Protein AF-A0A2R6MF13-F1 (afdb_monomer_lite)

Sequence (70 aa):
AMFLCDEFNRLGLVHASLIDTRLVTTPKLLAVFVRNGVLTETDAAALLDGMTDARSWANNSYARRAREAF

Structure (mmCIF, N/CA/C/O backbone):
data_AF-A0A2R6MF13-F1
#
_entry.id   AF-A0A2R6MF13-F1
#
loop_
_atom_site.group_PDB
_atom_site.id
_atom_site.type_symbol
_atom_site.label_atom_id
_atom_site.label_alt_id
_atom_site.label_comp_id
_atom_site.label_asym_id
_atom_site.label_entity_id
_atom_site.label_seq_id
_atom_site.pdbx_PDB_ins_code
_atom_site.Cartn_x
_atom_site.Cartn_y
_atom_site.Cartn_z
_atom_site.occupancy
_atom_site.B_iso_or_equiv
_atom_site.auth_seq_id
_atom_site.auth_comp_id
_atom_site.auth_asym_id
_atom_site.auth_atom_id
_atom_site.pdbx_PDB_model_num
ATOM 1 N N . ALA A 1 1 ? -0.282 -20.290 0.405 1.00 40.03 1 ALA A N 1
ATOM 2 C CA . ALA A 1 1 ? 0.119 -19.373 -0.679 1.00 40.03 1 ALA A CA 1
ATOM 3 C C . ALA A 1 1 ? -0.581 -18.040 -0.450 1.00 40.03 1 ALA A C 1
ATOM 5 O O . ALA A 1 1 ? -1.774 -18.048 -0.172 1.00 40.03 1 ALA A O 1
ATOM 6 N N . MET A 1 2 ? 0.159 -16.933 -0.460 1.00 35.34 2 MET A N 1
ATOM 7 C CA . MET A 1 2 ? -0.382 -15.584 -0.281 1.00 35.34 2 MET A CA 1
ATOM 8 C C . MET A 1 2 ? -0.732 -15.046 -1.668 1.00 35.34 2 MET A C 1
ATOM 10 O O . MET A 1 2 ? 0.159 -14.880 -2.492 1.00 35.34 2 MET A O 1
ATOM 14 N N . PHE A 1 3 ? -2.020 -14.867 -1.947 1.00 35.50 3 PHE A N 1
ATOM 15 C CA . PHE A 1 3 ? -2.490 -14.432 -3.258 1.00 35.50 3 PHE A CA 1
ATOM 16 C C . PHE A 1 3 ? -2.624 -12.909 -3.279 1.00 35.50 3 PHE A C 1
ATOM 18 O O . PHE A 1 3 ? -3.408 -12.337 -2.519 1.00 35.50 3 PHE A O 1
ATOM 25 N N . LEU A 1 4 ? -1.847 -12.251 -4.135 1.00 54.06 4 LEU A N 1
ATOM 26 C CA . LEU A 1 4 ? -1.939 -10.812 -4.359 1.00 54.06 4 LEU A CA 1
ATOM 27 C C . LEU A 1 4 ? -3.100 -10.539 -5.327 1.00 54.06 4 LEU A C 1
ATOM 29 O O . LEU A 1 4 ? -3.272 -11.245 -6.319 1.00 54.06 4 LEU A O 1
ATOM 33 N N . CYS A 1 5 ? -3.942 -9.549 -5.013 1.00 55.88 5 CYS A N 1
ATOM 34 C CA . CYS A 1 5 ? -5.233 -9.358 -5.686 1.00 55.88 5 CYS A CA 1
ATOM 35 C C . CYS A 1 5 ? -5.142 -9.102 -7.204 1.00 55.88 5 CYS A C 1
ATOM 37 O O . CYS A 1 5 ? -6.116 -9.290 -7.925 1.00 55.88 5 CYS A O 1
ATOM 39 N N . ASP A 1 6 ? -3.981 -8.677 -7.682 1.00 55.88 6 ASP A N 1
ATOM 40 C CA . ASP A 1 6 ? -3.645 -8.391 -9.074 1.00 55.88 6 ASP A CA 1
ATOM 41 C C . ASP A 1 6 ? -3.201 -9.626 -9.883 1.00 55.88 6 ASP A C 1
ATOM 43 O O . ASP A 1 6 ? -3.147 -9.558 -11.107 1.00 55.88 6 ASP A O 1
ATOM 47 N N . GLU A 1 7 ? -2.990 -10.778 -9.239 1.00 55.84 7 GLU A N 1
ATOM 48 C CA . GLU A 1 7 ? -2.829 -12.077 -9.919 1.00 55.84 7 GLU A CA 1
ATOM 49 C C . GLU A 1 7 ? -4.171 -12.790 -10.147 1.00 55.84 7 GLU A C 1
ATOM 51 O O . GLU A 1 7 ? -4.259 -13.771 -10.892 1.00 55.84 7 GLU A O 1
ATOM 56 N N . PHE A 1 8 ? -5.257 -12.280 -9.557 1.00 62.75 8 PHE A N 1
ATOM 57 C CA . PHE A 1 8 ? -6.594 -12.786 -9.829 1.00 62.75 8 PHE A CA 1
ATOM 58 C C . PHE A 1 8 ? -7.121 -12.230 -11.153 1.00 62.75 8 PHE A C 1
ATOM 60 O O . PHE A 1 8 ? -7.780 -11.197 -11.226 1.00 62.75 8 PHE A O 1
ATOM 67 N N . ASN A 1 9 ? -6.954 -13.011 -12.212 1.00 64.88 9 ASN A N 1
ATOM 68 C CA . ASN A 1 9 ? -7.646 -12.814 -13.490 1.00 64.88 9 ASN A CA 1
ATOM 69 C C . ASN A 1 9 ? -9.172 -13.055 -13.414 1.00 64.88 9 ASN A C 1
ATOM 71 O O . ASN A 1 9 ? -9.885 -12.846 -14.394 1.00 64.88 9 ASN A O 1
ATOM 75 N N . ARG A 1 10 ? -9.689 -13.492 -12.256 1.00 70.38 10 ARG A N 1
ATOM 76 C CA . ARG A 1 10 ? -11.118 -13.721 -11.986 1.00 70.38 10 ARG A CA 1
ATOM 77 C C . ARG A 1 10 ? -11.594 -13.014 -10.715 1.00 70.38 10 ARG A C 1
ATOM 79 O O . ARG A 1 10 ? -12.339 -13.596 -9.929 1.00 70.38 10 ARG A O 1
ATOM 86 N N . LEU A 1 11 ? -11.195 -11.755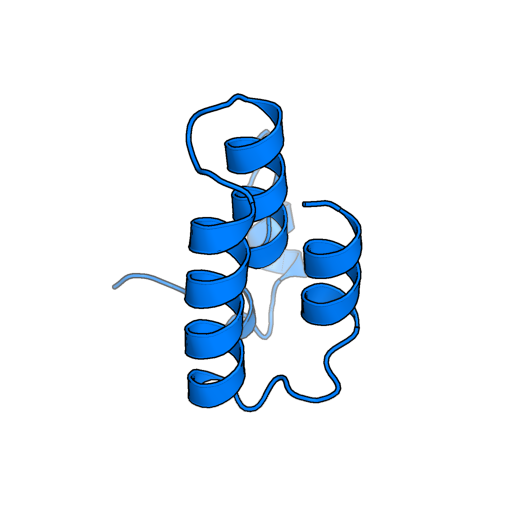 -10.522 1.00 71.25 11 LEU A N 1
ATOM 87 C CA . LEU A 1 11 ? -11.637 -10.913 -9.396 1.00 71.25 11 LEU A CA 1
ATOM 88 C C . LEU A 1 11 ? -13.158 -10.941 -9.169 1.00 71.25 11 LEU A C 1
ATOM 90 O O . LEU A 1 11 ? -13.592 -10.940 -8.022 1.00 71.25 11 LEU A O 1
ATOM 94 N N . GLY A 1 12 ? -13.967 -11.051 -10.230 1.00 69.06 12 GLY A N 1
ATOM 95 C CA . GLY A 1 12 ? -15.423 -11.197 -10.114 1.00 69.06 12 GLY A CA 1
ATOM 96 C C . GLY A 1 12 ? -15.874 -12.459 -9.362 1.00 69.06 12 GLY A C 1
ATOM 97 O O . GLY A 1 12 ? -16.801 -12.385 -8.564 1.00 69.06 12 GLY A O 1
ATOM 98 N N . LEU A 1 13 ? -15.193 -13.598 -9.546 1.00 74.00 13 LEU A N 1
ATOM 99 C CA . LEU A 1 13 ? -15.493 -14.838 -8.810 1.00 74.00 13 LEU A CA 1
ATOM 100 C C . LEU A 1 13 ? -15.019 -14.773 -7.358 1.00 74.00 13 LEU A C 1
ATOM 102 O O . LEU A 1 13 ? -15.710 -15.262 -6.467 1.00 74.00 13 LEU A O 1
ATOM 106 N N . VAL A 1 14 ? -13.857 -14.159 -7.117 1.00 74.75 14 VAL A N 1
ATOM 107 C CA . VAL A 1 14 ? -13.352 -13.920 -5.757 1.00 74.75 14 VAL A CA 1
ATOM 108 C C . VAL A 1 14 ? -14.328 -13.022 -5.002 1.00 74.75 14 VAL A C 1
ATOM 110 O O . VAL A 1 14 ? -14.743 -13.365 -3.903 1.00 74.75 14 VAL A O 1
ATOM 113 N N . HIS A 1 15 ? -14.766 -11.924 -5.619 1.00 70.44 15 HIS A N 1
ATOM 114 C CA . HIS A 1 15 ? -15.753 -11.019 -5.042 1.00 70.44 15 HIS A CA 1
ATOM 115 C C . HIS A 1 15 ? -17.090 -11.717 -4.758 1.00 70.44 15 HIS A C 1
ATOM 117 O O . HIS A 1 15 ? -17.606 -11.579 -3.658 1.00 70.44 15 HIS A O 1
ATOM 123 N N . ALA A 1 16 ? -17.606 -12.522 -5.693 1.00 75.31 16 ALA A N 1
ATOM 124 C CA . ALA A 1 16 ? -18.854 -13.270 -5.504 1.00 75.31 16 ALA A CA 1
ATOM 125 C C . ALA A 1 16 ? -18.774 -14.334 -4.392 1.00 75.31 16 ALA A C 1
ATOM 127 O O . ALA A 1 16 ? -19.797 -14.719 -3.833 1.00 75.31 16 ALA A O 1
ATOM 128 N N . SER A 1 17 ? -17.566 -14.808 -4.072 1.00 76.50 17 SER A N 1
ATOM 129 C CA . SER A 1 17 ? -17.317 -15.778 -2.996 1.00 76.50 17 SER A CA 1
ATOM 130 C C . SER A 1 17 ? -17.127 -15.112 -1.624 1.00 76.50 17 SER A C 1
ATOM 132 O O . SER A 1 17 ? -17.106 -15.799 -0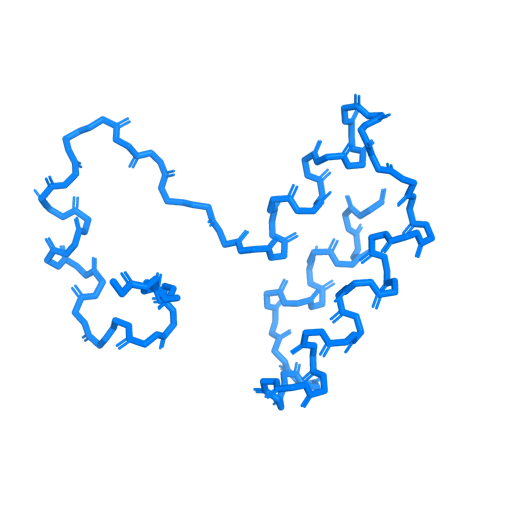.605 1.00 76.50 17 SER A O 1
ATOM 134 N N . LEU A 1 18 ? -16.973 -13.784 -1.580 1.00 77.69 18 LEU A N 1
ATOM 135 C CA . LEU A 1 18 ? -16.799 -12.992 -0.364 1.00 77.69 18 LEU A CA 1
ATOM 136 C C . LEU A 1 18 ? -18.121 -12.293 -0.028 1.00 77.69 18 LEU A C 1
ATOM 138 O O . LEU A 1 18 ? -18.468 -11.291 -0.642 1.00 77.69 18 LEU A O 1
ATOM 142 N N . ILE A 1 19 ? -18.852 -12.814 0.957 1.00 69.56 19 ILE A N 1
ATOM 143 C CA . ILE A 1 19 ? -20.207 -12.335 1.284 1.00 69.56 19 ILE A CA 1
ATOM 144 C C . ILE A 1 19 ? -20.179 -10.965 1.991 1.00 69.56 19 ILE A C 1
ATOM 146 O O . ILE A 1 19 ? -20.956 -10.090 1.631 1.00 69.56 19 ILE A O 1
ATOM 150 N N . ASP A 1 20 ? -19.226 -10.736 2.905 1.00 71.88 20 ASP A N 1
ATOM 151 C CA . ASP A 1 20 ? -19.140 -9.493 3.707 1.00 71.88 20 ASP A CA 1
ATOM 152 C C . ASP A 1 20 ? -17.744 -8.842 3.708 1.00 71.88 20 ASP A C 1
ATOM 154 O O . ASP A 1 20 ? -17.466 -7.897 4.449 1.00 71.88 20 ASP A O 1
ATOM 158 N N . THR A 1 21 ? -16.806 -9.354 2.906 1.00 70.88 21 THR A N 1
ATOM 159 C CA . THR A 1 21 ? -15.415 -8.879 2.942 1.00 70.88 21 THR A CA 1
ATOM 160 C C . THR A 1 21 ? -15.176 -7.784 1.914 1.00 70.88 21 THR A C 1
ATOM 162 O O . THR A 1 21 ? -15.295 -7.991 0.706 1.00 70.88 21 THR A O 1
ATOM 165 N N . ARG A 1 22 ? -14.747 -6.612 2.387 1.00 71.44 22 ARG A N 1
ATOM 166 C CA . ARG A 1 22 ? -14.274 -5.539 1.513 1.00 71.44 22 ARG A CA 1
ATOM 167 C C . ARG A 1 22 ? -12.852 -5.836 1.049 1.00 71.44 22 ARG A C 1
ATOM 169 O O . ARG A 1 22 ? -11.917 -5.800 1.844 1.00 71.44 22 ARG A O 1
ATOM 176 N N . LEU A 1 23 ? -12.680 -6.052 -0.252 1.00 74.12 23 LEU A N 1
ATOM 177 C CA . LEU A 1 23 ? -11.355 -6.090 -0.865 1.00 74.12 23 LEU A CA 1
ATOM 178 C C . LEU A 1 23 ? -10.730 -4.690 -0.828 1.00 74.12 23 LEU A C 1
ATOM 180 O O . LEU A 1 23 ? -11.335 -3.702 -1.253 1.00 74.12 23 LEU A O 1
ATOM 184 N N . VAL A 1 24 ? -9.509 -4.613 -0.309 1.00 77.38 24 VAL A N 1
ATOM 185 C CA . VAL A 1 24 ? -8.714 -3.386 -0.235 1.00 77.38 24 VAL A CA 1
ATOM 186 C C . VAL A 1 24 ? -7.375 -3.669 -0.899 1.00 77.38 24 VAL A C 1
ATOM 188 O O . VAL A 1 24 ? -6.715 -4.651 -0.574 1.00 77.38 24 VAL A O 1
ATOM 191 N N . THR A 1 25 ? -6.975 -2.825 -1.850 1.00 80.56 25 THR A N 1
ATOM 192 C CA . THR A 1 25 ? -5.659 -2.947 -2.487 1.00 80.56 25 THR A CA 1
ATOM 193 C C . THR A 1 25 ? -4.559 -2.547 -1.505 1.00 80.56 25 THR A C 1
ATOM 195 O O . THR A 1 25 ? -4.767 -1.668 -0.667 1.00 80.56 25 THR A O 1
ATOM 198 N N . THR A 1 26 ? -3.369 -3.138 -1.623 1.00 87.31 26 THR A N 1
ATOM 199 C CA . THR A 1 26 ? -2.232 -2.820 -0.740 1.00 87.31 26 THR A CA 1
ATOM 200 C C . THR A 1 26 ? -1.913 -1.318 -0.689 1.00 87.31 26 THR A C 1
ATOM 202 O O . THR A 1 26 ? -1.818 -0.789 0.418 1.00 87.31 26 THR A O 1
ATOM 205 N N . PRO A 1 27 ? -1.876 -0.568 -1.816 1.00 89.44 27 PRO A N 1
ATOM 206 C CA . PRO A 1 27 ? -1.695 0.885 -1.760 1.00 89.44 27 PRO A CA 1
ATOM 207 C C . PRO A 1 27 ? -2.806 1.604 -0.978 1.00 89.44 27 PRO A C 1
ATOM 209 O O . PRO A 1 27 ? -2.542 2.549 -0.238 1.00 89.44 27 PRO A O 1
ATOM 212 N N . LYS A 1 28 ? -4.063 1.142 -1.075 1.00 87.75 28 LYS A N 1
ATOM 213 C CA . LYS A 1 28 ? -5.174 1.726 -0.310 1.00 87.75 28 LYS A CA 1
ATOM 214 C C . LYS A 1 28 ? -5.078 1.412 1.185 1.00 87.75 28 LYS A C 1
ATOM 216 O O . LYS A 1 28 ? -5.488 2.249 1.989 1.00 87.75 28 LYS A O 1
ATOM 221 N N . LEU A 1 29 ? -4.553 0.244 1.554 1.00 91.25 29 LEU A N 1
ATOM 222 C CA . LEU A 1 29 ? -4.313 -0.129 2.947 1.00 91.25 29 LEU A CA 1
ATOM 223 C C . LEU A 1 29 ? -3.268 0.787 3.599 1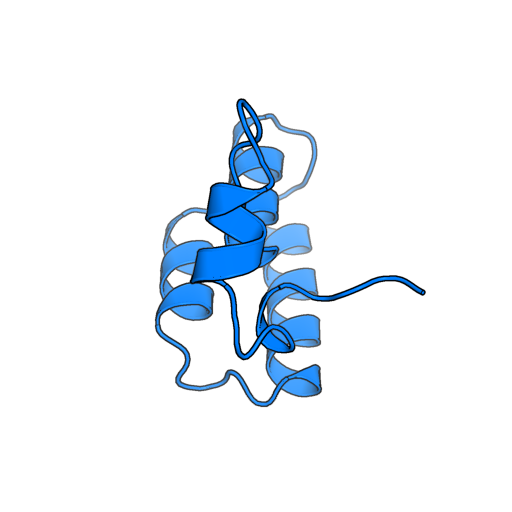.00 91.25 29 LEU A C 1
ATOM 225 O O . LEU A 1 29 ? -3.503 1.252 4.711 1.00 91.25 29 LEU A O 1
ATOM 229 N N . LEU A 1 30 ? -2.183 1.123 2.888 1.00 94.69 30 LEU A N 1
ATOM 230 C CA . LEU A 1 30 ? -1.175 2.075 3.375 1.00 94.69 30 LEU A CA 1
ATOM 231 C C . LEU A 1 30 ? -1.795 3.430 3.738 1.00 94.69 30 LEU A C 1
ATOM 233 O O . LEU A 1 30 ? -1.579 3.922 4.839 1.00 94.69 30 LEU A O 1
ATOM 237 N N . ALA A 1 31 ? -2.647 3.985 2.870 1.00 92.75 31 ALA A N 1
ATOM 238 C CA . ALA A 1 31 ? -3.324 5.256 3.145 1.00 92.75 31 ALA A CA 1
ATOM 239 C C . ALA A 1 31 ? -4.236 5.191 4.387 1.00 92.75 31 ALA A C 1
ATOM 241 O O . ALA A 1 31 ? -4.376 6.162 5.125 1.00 92.75 31 ALA A O 1
ATOM 242 N N . VAL A 1 32 ? -4.860 4.037 4.653 1.00 93.50 32 VAL A N 1
ATOM 243 C CA . VAL A 1 32 ? -5.644 3.837 5.884 1.00 93.50 32 VAL A CA 1
ATOM 244 C C . VAL A 1 32 ? -4.737 3.784 7.114 1.00 93.50 32 VAL A C 1
ATOM 246 O O . VAL A 1 32 ? -5.098 4.341 8.148 1.00 93.50 32 VAL A O 1
ATOM 249 N N . PHE A 1 33 ? -3.570 3.147 7.020 1.00 96.44 33 PHE A N 1
ATOM 250 C CA . PHE A 1 33 ? -2.616 3.090 8.128 1.00 96.44 33 PHE A CA 1
ATOM 251 C C . PHE A 1 33 ? -2.025 4.458 8.461 1.00 96.44 33 PHE A C 1
ATOM 253 O O . PHE A 1 33 ? -1.935 4.776 9.644 1.00 96.44 33 PHE A O 1
ATOM 260 N N . VAL A 1 34 ? -1.726 5.282 7.453 1.00 97.00 34 VAL A N 1
ATOM 261 C CA . VAL A 1 34 ? -1.323 6.682 7.658 1.00 97.00 34 VAL A CA 1
ATOM 262 C C . VAL A 1 34 ? -2.420 7.457 8.380 1.00 97.00 34 VAL A C 1
ATOM 264 O O . VAL A 1 34 ? -2.195 7.993 9.462 1.00 97.00 34 VAL A O 1
ATOM 267 N N . ARG A 1 35 ? -3.654 7.418 7.858 1.00 95.50 35 ARG A N 1
ATOM 268 C CA . ARG A 1 35 ? -4.802 8.114 8.465 1.00 95.50 35 ARG A CA 1
ATOM 269 C C . ARG A 1 35 ? -5.064 7.703 9.917 1.00 95.50 35 ARG A C 1
ATOM 271 O O . ARG A 1 35 ? -5.544 8.512 10.706 1.00 95.50 35 ARG A O 1
ATOM 278 N N . ASN A 1 36 ? -4.783 6.450 10.258 1.00 96.75 36 ASN A N 1
ATOM 279 C CA . ASN A 1 36 ? -4.984 5.915 11.601 1.00 96.75 36 ASN A CA 1
ATOM 280 C C . ASN A 1 36 ? -3.745 6.067 12.506 1.00 96.75 36 ASN A C 1
ATOM 282 O O . ASN A 1 36 ? -3.765 5.562 13.626 1.00 96.75 36 ASN A O 1
ATOM 286 N N . GLY A 1 37 ? -2.673 6.716 12.038 1.00 96.81 37 GLY A N 1
ATOM 287 C CA . GLY A 1 37 ? -1.433 6.914 12.797 1.00 96.81 37 GLY A CA 1
ATOM 288 C C . GLY A 1 37 ? -0.621 5.637 13.037 1.00 96.81 37 GLY A C 1
ATOM 289 O O . GLY A 1 37 ? 0.260 5.623 13.890 1.00 96.81 37 GLY A O 1
ATOM 290 N N . VAL A 1 38 ? -0.920 4.554 12.313 1.00 97.88 38 VAL A N 1
ATOM 291 C CA . VAL A 1 38 ? -0.196 3.273 12.393 1.00 97.88 38 VAL A CA 1
ATOM 292 C C . VAL A 1 38 ? 1.114 3.334 11.607 1.00 97.88 38 VAL A C 1
ATOM 294 O O . VAL A 1 38 ? 2.064 2.627 11.931 1.00 97.88 38 VAL A O 1
ATOM 297 N N . LEU A 1 39 ? 1.162 4.169 10.570 1.00 97.50 39 LEU A N 1
ATOM 298 C CA . LEU A 1 39 ? 2.328 4.363 9.720 1.00 97.50 39 LEU A CA 1
ATOM 299 C C . LEU A 1 39 ? 2.544 5.860 9.490 1.00 97.50 39 LEU A C 1
ATOM 301 O O . LEU A 1 39 ? 1.576 6.618 9.452 1.00 97.50 39 LEU A O 1
ATOM 305 N N . THR A 1 40 ? 3.791 6.293 9.327 1.00 97.81 40 THR A N 1
ATOM 306 C CA . THR A 1 40 ? 4.069 7.677 8.921 1.00 97.81 40 THR A CA 1
ATOM 307 C C . THR A 1 40 ? 3.853 7.842 7.415 1.00 97.81 40 THR A C 1
ATOM 309 O O . THR A 1 40 ? 3.961 6.874 6.659 1.00 97.81 40 THR A O 1
ATOM 312 N N . GLU A 1 41 ? 3.577 9.063 6.951 1.00 97.25 41 GLU A N 1
ATOM 313 C CA . GLU A 1 41 ? 3.501 9.363 5.510 1.00 97.25 41 GLU A CA 1
ATOM 314 C C . GLU A 1 41 ? 4.795 8.961 4.780 1.00 97.25 41 GLU A C 1
ATOM 316 O O . GLU A 1 41 ? 4.752 8.352 3.710 1.00 97.25 41 GLU A O 1
ATOM 321 N N . THR A 1 42 ? 5.951 9.234 5.393 1.00 97.50 42 THR A N 1
ATOM 322 C CA . THR A 1 42 ? 7.276 8.910 4.847 1.00 97.50 42 THR A CA 1
ATOM 323 C C . THR A 1 42 ? 7.477 7.407 4.683 1.00 97.50 42 THR A C 1
ATOM 325 O O . THR A 1 42 ? 7.906 6.954 3.620 1.00 97.50 42 THR A O 1
ATOM 328 N N . ASP A 1 43 ? 7.133 6.619 5.703 1.00 97.69 43 ASP A N 1
ATOM 329 C CA . ASP A 1 43 ? 7.260 5.163 5.631 1.00 97.69 43 ASP A CA 1
ATOM 330 C C . ASP A 1 43 ? 6.289 4.581 4.593 1.00 97.69 43 ASP A C 1
ATOM 332 O O . ASP A 1 43 ? 6.626 3.635 3.879 1.00 97.69 43 ASP A O 1
ATOM 336 N N . ALA A 1 44 ? 5.093 5.165 4.457 1.00 96.69 44 ALA A N 1
ATOM 337 C CA . ALA A 1 44 ? 4.089 4.712 3.497 1.00 96.69 44 ALA A CA 1
ATOM 338 C C . ALA A 1 44 ? 4.549 4.977 2.064 1.00 96.69 44 ALA A C 1
ATOM 340 O O . ALA A 1 44 ? 4.411 4.111 1.197 1.00 96.69 44 ALA A O 1
ATOM 341 N N . ALA A 1 45 ? 5.142 6.147 1.832 1.00 95.69 45 ALA A N 1
ATOM 342 C CA . ALA A 1 45 ? 5.772 6.514 0.576 1.00 95.69 45 ALA A CA 1
ATOM 343 C C . ALA A 1 45 ? 6.909 5.548 0.208 1.00 95.69 45 ALA A C 1
ATOM 345 O O . ALA A 1 45 ? 6.902 5.012 -0.900 1.00 95.69 45 ALA A O 1
ATOM 346 N N . ALA A 1 46 ? 7.813 5.247 1.145 1.00 96.38 46 ALA A N 1
ATOM 347 C CA . ALA A 1 46 ? 8.929 4.329 0.913 1.00 96.38 46 ALA A CA 1
ATOM 348 C C . ALA A 1 46 ? 8.462 2.896 0.599 1.00 96.38 46 ALA A C 1
ATOM 350 O O . ALA A 1 46 ? 8.962 2.259 -0.331 1.00 96.38 46 ALA A O 1
ATOM 351 N N . LEU A 1 47 ? 7.464 2.391 1.333 1.00 95.56 47 LEU A N 1
ATOM 352 C CA . LEU A 1 47 ? 6.858 1.087 1.051 1.00 95.56 47 LEU A CA 1
ATOM 353 C C . LEU A 1 47 ? 6.184 1.067 -0.325 1.00 95.56 47 LEU A C 1
ATOM 355 O O . LEU A 1 47 ? 6.317 0.087 -1.061 1.00 95.56 47 LEU A O 1
ATOM 359 N N . LEU A 1 48 ? 5.463 2.133 -0.683 1.00 93.38 48 LEU A N 1
ATOM 360 C CA . LEU A 1 48 ? 4.802 2.244 -1.980 1.00 93.38 48 LEU A CA 1
ATOM 361 C C . LEU A 1 48 ? 5.810 2.306 -3.138 1.00 93.38 48 LEU A C 1
ATOM 363 O O . LEU A 1 48 ? 5.547 1.706 -4.180 1.00 93.38 48 LEU A O 1
ATOM 367 N N . ASP A 1 49 ? 6.952 2.972 -2.960 1.00 93.12 49 ASP A N 1
ATOM 368 C CA . ASP A 1 49 ? 8.037 3.011 -3.951 1.00 93.12 49 ASP A CA 1
ATOM 369 C C . ASP A 1 49 ? 8.617 1.611 -4.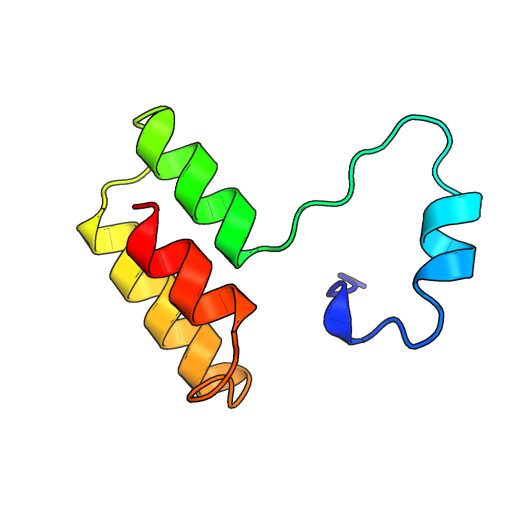183 1.00 93.12 49 ASP A C 1
ATOM 371 O O . ASP A 1 49 ? 8.635 1.132 -5.317 1.00 93.12 49 ASP A O 1
ATOM 375 N N . GLY A 1 50 ? 8.943 0.882 -3.109 1.00 93.06 50 GLY A N 1
ATOM 376 C CA . GLY A 1 50 ? 9.434 -0.496 -3.219 1.00 93.06 50 GLY A CA 1
ATOM 377 C C . GLY A 1 50 ? 8.436 -1.445 -3.899 1.00 93.06 50 GLY A C 1
ATOM 378 O O . GLY A 1 50 ? 8.821 -2.277 -4.722 1.00 93.06 50 GLY A O 1
ATOM 379 N N . MET A 1 51 ? 7.136 -1.302 -3.611 1.00 88.94 51 MET A N 1
ATOM 380 C CA . MET A 1 51 ? 6.090 -2.049 -4.324 1.00 88.94 51 MET A CA 1
ATOM 381 C C . MET A 1 51 ? 6.016 -1.662 -5.801 1.00 88.94 51 MET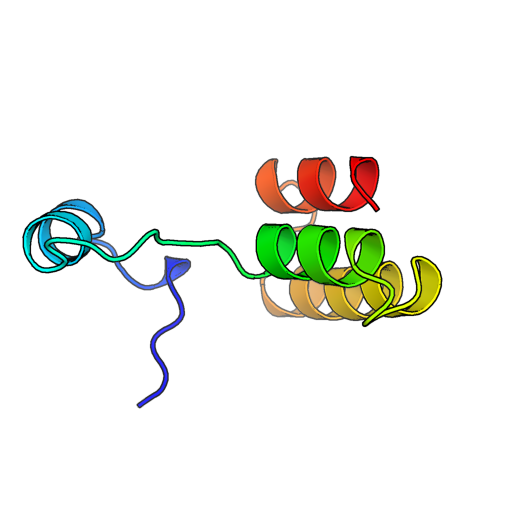 A C 1
ATOM 383 O O . MET A 1 51 ? 5.794 -2.523 -6.654 1.00 88.94 51 MET A O 1
ATOM 387 N N . THR A 1 52 ? 6.178 -0.373 -6.098 1.00 87.88 52 THR A N 1
ATOM 388 C CA . THR A 1 52 ? 6.075 0.159 -7.455 1.00 87.88 52 THR A CA 1
ATOM 389 C C . THR A 1 52 ? 7.177 -0.389 -8.347 1.00 87.88 52 THR A C 1
ATOM 391 O O . THR A 1 52 ? 6.879 -0.849 -9.451 1.00 87.88 52 THR A O 1
ATOM 394 N N . ASP A 1 53 ? 8.407 -0.430 -7.842 1.00 88.38 53 ASP A N 1
ATOM 395 C CA . ASP A 1 53 ? 9.551 -1.010 -8.542 1.00 88.38 53 ASP A CA 1
ATOM 396 C C . ASP A 1 53 ? 9.360 -2.515 -8.759 1.00 88.38 53 ASP A C 1
ATOM 398 O O . ASP A 1 53 ? 9.438 -3.005 -9.888 1.00 88.38 53 ASP A O 1
ATOM 402 N N . ALA A 1 54 ? 9.007 -3.251 -7.699 1.00 87.81 54 ALA A N 1
ATOM 403 C CA . ALA A 1 54 ? 8.829 -4.702 -7.761 1.00 87.81 54 ALA A CA 1
ATOM 404 C C . ALA A 1 54 ? 7.697 -5.139 -8.709 1.00 87.81 54 ALA A C 1
ATOM 406 O O . ALA A 1 54 ? 7.752 -6.228 -9.283 1.00 87.81 54 ALA A O 1
ATOM 407 N N . ARG A 1 55 ? 6.658 -4.309 -8.872 1.00 81.31 55 ARG A N 1
ATOM 408 C CA . ARG A 1 55 ? 5.482 -4.608 -9.710 1.00 81.31 55 ARG A CA 1
ATOM 409 C C . ARG A 1 55 ? 5.452 -3.83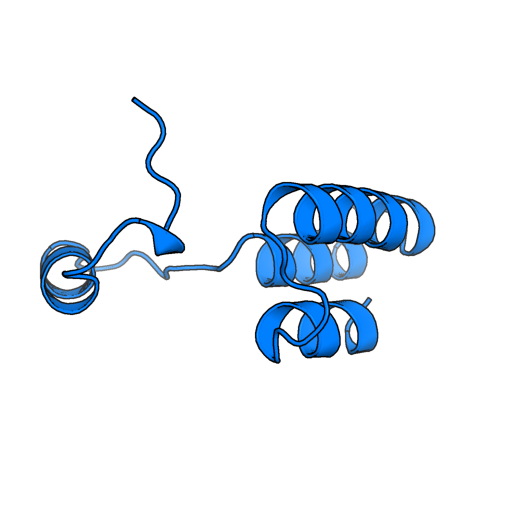0 -11.028 1.00 81.31 55 ARG A C 1
ATOM 411 O O . ARG A 1 55 ? 4.463 -3.928 -11.752 1.00 81.31 55 ARG A O 1
ATOM 418 N N . SER A 1 56 ? 6.506 -3.075 -11.361 1.00 81.50 56 SER A N 1
ATOM 419 C CA . SER A 1 56 ? 6.548 -2.207 -12.553 1.00 81.50 56 SER A CA 1
ATOM 420 C C . SER A 1 56 ? 5.321 -1.282 -12.660 1.00 81.50 56 SER A C 1
ATOM 422 O O . SER A 1 56 ? 4.750 -1.068 -13.730 1.00 81.50 56 SER A O 1
ATOM 424 N N . TRP A 1 57 ? 4.883 -0.727 -11.529 1.00 84.56 57 TRP A N 1
ATOM 425 C CA . TRP A 1 57 ? 3.682 0.109 -11.414 1.00 84.56 57 TRP A CA 1
ATOM 426 C C . TRP A 1 57 ? 3.938 1.598 -11.663 1.00 84.56 57 TRP A C 1
ATOM 428 O O . TRP A 1 57 ? 3.103 2.422 -11.299 1.00 84.56 57 TRP A O 1
ATOM 438 N N . ALA A 1 58 ? 5.050 1.966 -12.303 1.00 76.94 58 ALA A N 1
ATOM 439 C CA . ALA A 1 58 ? 5.446 3.364 -12.491 1.00 76.94 58 ALA A CA 1
ATOM 440 C C . ALA A 1 58 ? 4.324 4.258 -13.070 1.00 76.94 58 ALA A C 1
ATOM 442 O O . ALA A 1 58 ? 4.191 5.414 -12.684 1.00 76.94 58 ALA A O 1
ATOM 443 N N . ASN A 1 59 ? 3.461 3.706 -13.936 1.00 79.38 59 ASN A N 1
ATOM 444 C CA . ASN A 1 59 ? 2.322 4.412 -14.542 1.00 79.38 59 ASN A CA 1
ATOM 445 C C . ASN A 1 59 ? 0.946 3.951 -14.019 1.00 79.38 59 ASN A C 1
ATOM 447 O O . ASN A 1 59 ? -0.090 4.215 -14.632 1.00 79.38 59 ASN A O 1
ATOM 451 N N . ASN A 1 60 ? 0.910 3.227 -12.902 1.00 82.38 60 ASN A N 1
ATOM 452 C CA . ASN A 1 60 ? -0.313 2.660 -12.355 1.00 82.38 60 ASN A CA 1
ATOM 453 C C . ASN A 1 60 ? -1.140 3.736 -11.621 1.00 82.38 60 ASN A C 1
ATOM 455 O O . ASN A 1 60 ? -0.690 4.367 -10.662 1.00 82.38 60 ASN A O 1
ATOM 459 N N . SER A 1 61 ? -2.390 3.929 -12.048 1.00 80.00 61 SER A N 1
ATOM 460 C CA . SER A 1 61 ? -3.288 4.943 -11.479 1.00 80.00 61 SER A CA 1
ATOM 461 C C . SER A 1 61 ? -3.658 4.692 -10.012 1.00 80.00 61 SER A C 1
ATOM 463 O O . SER A 1 61 ? -3.890 5.656 -9.283 1.00 80.00 61 SER A O 1
ATOM 465 N N . TYR A 1 62 ? -3.675 3.437 -9.555 1.00 77.19 62 TYR A N 1
ATOM 466 C CA . TYR A 1 62 ? -3.962 3.079 -8.164 1.00 77.19 62 TYR A CA 1
ATOM 467 C C . TYR A 1 62 ? -2.811 3.462 -7.231 1.00 77.19 62 TYR A C 1
ATOM 469 O O . TYR A 1 62 ? -3.064 4.009 -6.159 1.00 77.19 62 TYR A O 1
ATOM 477 N N . ALA A 1 63 ? -1.563 3.208 -7.643 1.00 83.88 63 ALA A N 1
ATOM 478 C CA . ALA A 1 63 ? -0.374 3.573 -6.872 1.00 83.88 63 ALA A CA 1
ATOM 479 C C . ALA A 1 63 ? -0.271 5.098 -6.717 1.00 83.88 63 ALA A C 1
ATOM 481 O O . ALA A 1 63 ? -0.166 5.602 -5.601 1.00 83.88 63 ALA A O 1
ATOM 482 N N . ARG A 1 64 ? -0.434 5.844 -7.818 1.00 86.88 64 ARG A N 1
ATOM 483 C CA . ARG A 1 64 ? -0.443 7.316 -7.790 1.00 86.88 64 ARG A CA 1
ATOM 484 C C . ARG A 1 64 ? -1.511 7.877 -6.848 1.00 86.88 64 ARG A C 1
ATOM 486 O O . ARG A 1 64 ? -1.202 8.688 -5.984 1.00 86.88 64 ARG A O 1
ATOM 493 N N . ARG A 1 65 ? -2.751 7.393 -6.962 1.00 86.19 65 ARG A N 1
ATOM 494 C CA . ARG A 1 65 ? -3.867 7.857 -6.126 1.00 86.19 65 ARG A CA 1
ATOM 495 C C . ARG A 1 65 ? -3.692 7.514 -4.644 1.00 86.19 65 ARG A C 1
ATOM 497 O O . ARG A 1 65 ? -4.230 8.214 -3.794 1.00 86.19 65 ARG A O 1
ATOM 504 N N . ALA A 1 66 ? -2.998 6.424 -4.320 1.00 86.50 66 ALA A N 1
ATOM 505 C CA . ALA A 1 66 ? -2.661 6.116 -2.934 1.00 86.50 66 ALA A CA 1
ATOM 506 C C . ALA A 1 66 ? -1.653 7.120 -2.370 1.00 86.50 66 ALA A C 1
ATOM 508 O O . ALA A 1 66 ? -1.853 7.585 -1.255 1.00 86.50 66 ALA A O 1
ATOM 509 N N . ARG A 1 67 ? -0.639 7.500 -3.159 1.00 89.69 67 ARG A N 1
ATOM 510 C CA . ARG A 1 67 ? 0.369 8.481 -2.742 1.00 89.69 67 ARG A CA 1
ATOM 511 C C . ARG A 1 67 ? -0.215 9.865 -2.478 1.00 89.69 67 ARG A C 1
ATOM 513 O O . ARG A 1 67 ? 0.186 10.514 -1.530 1.00 89.69 67 ARG A O 1
ATOM 520 N N . GLU A 1 68 ? -1.182 10.291 -3.287 1.00 90.88 68 GLU A N 1
ATOM 521 C CA . GLU A 1 68 ? -1.928 11.546 -3.084 1.00 90.88 68 GLU A CA 1
ATOM 522 C C . GLU A 1 68 ? -2.806 11.541 -1.817 1.00 90.88 68 GLU A C 1
ATOM 524 O O . GLU A 1 68 ? -3.368 12.573 -1.459 1.00 90.88 68 GLU A O 1
ATOM 529 N N . ALA A 1 69 ? -2.991 10.378 -1.186 1.00 86.62 69 ALA A N 1
ATOM 530 C CA . ALA A 1 69 ? -3.872 10.178 -0.040 1.00 86.62 69 ALA A CA 1
ATOM 531 C C . ALA A 1 69 ? -3.131 9.782 1.248 1.00 86.62 69 ALA A C 1
ATOM 533 O O . ALA A 1 69 ? -3.806 9.424 2.219 1.00 86.62 69 ALA A O 1
ATOM 534 N N . PHE A 1 70 ? -1.795 9.766 1.223 1.00 89.00 70 PHE A N 1
ATOM 535 C CA . PHE A 1 70 ? -0.985 9.800 2.439 1.00 89.00 70 PHE A CA 1
ATOM 536 C C . PHE A 1 70 ? -1.108 11.203 3.029 1.00 89.00 70 PHE A C 1
ATOM 538 O O . PHE A 1 70 ? -1.421 11.265 4.234 1.00 89.00 70 PHE A O 1
#

pLDDT: mean 81.43, std 14.98, range [35.34, 97.88]

Secondary structure (DSSP, 8-state):
----TTS-TTHHHHHHH-SS-----HHHHHHHHHHTTSS-HHHHHHHHHHHHHHTT-TT-HHHHHHHTT-

Radius of gyration: 13.2 Å; chains: 1; bounding box: 30×31×27 Å

Foldseek 3Di:
DDDQCVPPPPNVVVVVVDPPDDDDHPLRVLLVCCVVVVDPLVRSVVVLVVVCVVVVCPVPPSSVVSNVRD